Protein AF-A0A3D4DU95-F1 (afdb_monomer_lite)

Structure (mmCIF, N/CA/C/O backbone):
data_AF-A0A3D4DU95-F1
#
_entry.id   AF-A0A3D4DU95-F1
#
loop_
_atom_site.group_PDB
_atom_site.id
_atom_site.type_symbol
_atom_site.label_atom_id
_atom_site.label_alt_id
_atom_site.label_comp_id
_atom_site.label_asym_id
_atom_site.label_entity_id
_atom_site.label_seq_id
_atom_site.pdbx_PDB_ins_code
_atom_site.Cartn_x
_atom_site.Cartn_y
_atom_site.Cartn_z
_atom_site.occupancy
_atom_site.B_iso_or_equiv
_atom_site.auth_seq_id
_atom_site.auth_comp_id
_atom_site.auth_asym_id
_atom_site.auth_atom_id
_atom_site.pdbx_PDB_model_num
ATOM 1 N N . MET A 1 1 ? 14.899 -18.447 -26.364 1.00 59.88 1 MET A N 1
ATOM 2 C CA . MET A 1 1 ? 13.927 -17.644 -25.577 1.00 59.88 1 MET A CA 1
ATOM 3 C C . MET A 1 1 ? 14.588 -16.492 -24.827 1.00 59.88 1 MET A C 1
ATOM 5 O O . MET A 1 1 ? 14.065 -15.396 -24.919 1.00 59.88 1 MET A O 1
ATOM 9 N N . TYR A 1 2 ? 15.722 -16.691 -24.142 1.00 65.94 2 TYR A N 1
ATOM 10 C CA . TYR A 1 2 ? 16.447 -15.607 -23.453 1.00 65.94 2 TYR A CA 1
ATOM 11 C C . TYR A 1 2 ? 16.888 -14.465 -24.389 1.00 65.94 2 TYR A C 1
ATOM 13 O O . TYR A 1 2 ? 16.681 -13.302 -24.069 1.00 65.94 2 TYR A O 1
ATOM 21 N N . GLU A 1 3 ? 17.389 -14.794 -25.582 1.00 67.38 3 GLU A N 1
ATOM 22 C CA . GLU A 1 3 ? 17.851 -13.803 -26.567 1.00 67.38 3 GLU A CA 1
ATOM 23 C C . GLU A 1 3 ? 16.748 -12.837 -27.019 1.00 67.38 3 GLU A C 1
ATOM 25 O O . GLU A 1 3 ? 16.998 -11.651 -27.172 1.00 67.38 3 GLU A O 1
ATOM 30 N N . PHE A 1 4 ? 15.499 -13.296 -27.149 1.00 65.12 4 PHE A N 1
ATOM 31 C CA . PHE A 1 4 ? 14.380 -12.434 -27.549 1.00 65.12 4 PHE A CA 1
ATOM 32 C C . PHE A 1 4 ? 14.125 -11.302 -26.541 1.00 65.12 4 PHE A C 1
ATOM 34 O O . PHE A 1 4 ? 13.773 -10.190 -26.927 1.00 65.12 4 PHE A O 1
ATOM 41 N N . PHE A 1 5 ? 14.339 -11.565 -25.251 1.00 64.25 5 PHE A N 1
ATOM 42 C CA . PHE A 1 5 ? 14.127 -10.586 -24.189 1.00 64.25 5 PHE A CA 1
ATOM 43 C C . PHE A 1 5 ? 15.310 -9.631 -23.985 1.00 64.25 5 PHE A C 1
ATOM 45 O O . PHE A 1 5 ? 15.117 -8.555 -23.426 1.00 64.25 5 PHE A O 1
ATOM 52 N N . THR A 1 6 ? 16.515 -9.995 -24.434 1.00 67.50 6 THR A N 1
ATOM 53 C CA . THR A 1 6 ? 17.740 -9.208 -24.207 1.00 67.50 6 THR A CA 1
ATOM 54 C C . THR A 1 6 ? 18.274 -8.496 -25.445 1.00 67.50 6 THR A C 1
ATOM 56 O O . THR A 1 6 ? 18.998 -7.517 -25.293 1.00 67.50 6 THR A O 1
ATOM 59 N N . THR A 1 7 ? 17.922 -8.936 -26.656 1.00 70.50 7 THR A N 1
ATOM 60 C CA . THR A 1 7 ? 18.449 -8.354 -27.905 1.00 70.50 7 THR A CA 1
ATOM 61 C C . THR A 1 7 ? 17.395 -7.617 -28.728 1.00 70.50 7 THR A C 1
ATOM 63 O O . THR A 1 7 ? 17.737 -6.748 -29.527 1.00 70.50 7 THR A O 1
ATOM 66 N N . THR A 1 8 ? 16.108 -7.926 -28.539 1.00 82.19 8 THR A N 1
ATOM 67 C CA . THR A 1 8 ? 15.016 -7.288 -29.285 1.00 82.19 8 THR A CA 1
ATOM 68 C C . THR A 1 8 ? 14.428 -6.135 -28.474 1.00 82.19 8 THR A C 1
ATOM 70 O O . THR A 1 8 ? 14.001 -6.332 -27.337 1.00 82.19 8 THR A O 1
ATOM 73 N N . ASN A 1 9 ? 14.320 -4.943 -29.075 1.00 81.81 9 ASN A N 1
ATOM 74 C CA . ASN A 1 9 ? 13.771 -3.742 -28.423 1.00 81.81 9 ASN A CA 1
ATOM 75 C C . ASN A 1 9 ? 12.391 -3.988 -27.779 1.00 81.81 9 ASN A C 1
ATOM 77 O O . ASN A 1 9 ? 12.122 -3.500 -26.686 1.00 81.81 9 AS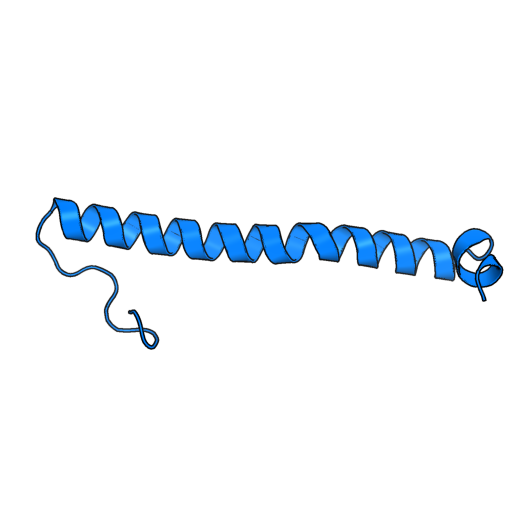N A O 1
ATOM 81 N N . LEU A 1 10 ? 11.534 -4.791 -28.423 1.00 80.62 10 LEU A N 1
ATOM 82 C CA . LEU A 1 10 ? 10.220 -5.172 -27.890 1.00 80.62 10 LEU A CA 1
ATOM 83 C C . LEU A 1 10 ? 10.313 -6.025 -26.615 1.00 80.62 10 LEU A C 1
ATOM 85 O O . LEU A 1 10 ? 9.543 -5.812 -25.680 1.00 80.62 10 LEU A O 1
ATOM 89 N N . GLY A 1 11 ? 11.253 -6.972 -26.561 1.00 82.88 11 GLY A N 1
ATOM 90 C CA . GLY A 1 11 ? 11.458 -7.837 -25.399 1.00 82.88 11 GLY A CA 1
ATOM 91 C C . GLY A 1 11 ? 12.013 -7.076 -24.195 1.00 82.88 11 GLY A C 1
ATOM 92 O O . GLY A 1 11 ? 11.559 -7.295 -23.072 1.00 82.88 11 GLY A O 1
ATOM 93 N N . ILE A 1 12 ? 12.915 -6.122 -24.448 1.00 84.69 12 ILE A N 1
ATOM 94 C CA . ILE A 1 12 ? 13.477 -5.236 -23.421 1.00 84.69 12 ILE A CA 1
ATOM 95 C C . ILE A 1 12 ? 12.375 -4.359 -2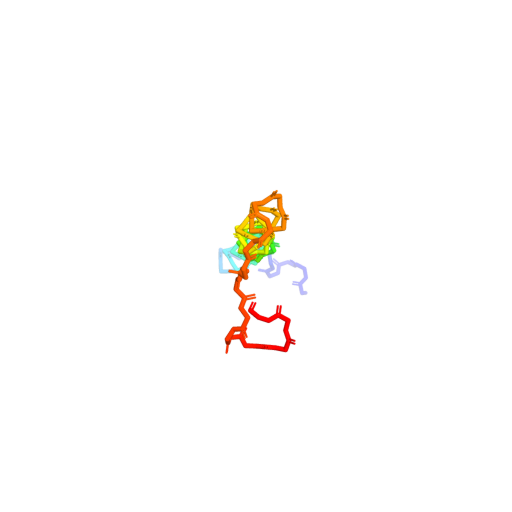2.818 1.00 84.69 12 ILE A C 1
ATOM 97 O O . ILE A 1 12 ? 12.222 -4.331 -21.600 1.00 84.69 12 ILE A O 1
ATOM 101 N N . ILE A 1 13 ? 11.559 -3.702 -23.653 1.00 87.31 13 ILE A N 1
ATOM 102 C CA . ILE A 1 13 ? 10.454 -2.850 -23.182 1.00 87.31 13 ILE A CA 1
ATOM 103 C C . ILE A 1 13 ? 9.485 -3.653 -22.309 1.00 87.31 13 ILE A C 1
ATOM 105 O O . ILE A 1 13 ? 9.129 -3.209 -21.219 1.00 87.31 13 ILE A O 1
ATOM 109 N N . LEU A 1 14 ? 9.092 -4.850 -22.749 1.00 87.25 14 LEU A N 1
ATOM 110 C CA . LEU A 1 14 ? 8.141 -5.680 -22.012 1.00 87.25 14 LEU A CA 1
ATOM 111 C C . LEU A 1 14 ? 8.696 -6.131 -20.651 1.00 87.25 14 LEU A C 1
ATOM 113 O O . LEU A 1 14 ? 7.972 -6.086 -19.653 1.00 87.25 14 LEU A O 1
ATOM 117 N N . LEU A 1 15 ? 9.980 -6.502 -20.580 1.00 87.88 15 LEU A N 1
ATOM 118 C CA . LEU A 1 15 ? 10.634 -6.820 -19.307 1.00 87.88 15 LEU A CA 1
ATOM 119 C C . LEU A 1 15 ? 10.737 -5.603 -18.388 1.00 87.88 15 LEU A C 1
ATOM 121 O O . LEU A 1 15 ? 10.401 -5.707 -17.208 1.00 87.88 15 LEU A O 1
ATOM 125 N N . THR A 1 16 ? 11.170 -4.454 -18.908 1.00 88.38 16 THR A N 1
ATOM 126 C CA . THR A 1 16 ? 11.311 -3.232 -18.110 1.00 88.38 16 THR A CA 1
ATOM 127 C C . THR A 1 16 ? 9.960 -2.771 -17.566 1.00 88.38 16 THR A C 1
ATOM 129 O O . THR A 1 16 ? 9.846 -2.493 -16.373 1.00 88.38 16 THR A O 1
ATOM 132 N N . THR A 1 17 ? 8.904 -2.753 -18.383 1.00 90.94 17 THR A N 1
ATOM 133 C CA . THR A 1 17 ? 7.552 -2.419 -17.909 1.00 90.94 17 THR A CA 1
ATOM 134 C C . THR A 1 17 ? 7.052 -3.426 -16.873 1.00 90.94 17 THR A C 1
ATOM 136 O O . THR A 1 17 ? 6.481 -3.017 -15.861 1.00 90.94 17 THR A O 1
ATOM 139 N N . GLY A 1 18 ? 7.308 -4.723 -17.070 1.00 91.81 18 GLY A N 1
ATOM 140 C CA . GLY A 1 18 ? 6.975 -5.756 -16.088 1.00 91.81 18 GLY A CA 1
ATOM 141 C C . GLY A 1 18 ? 7.654 -5.522 -14.736 1.00 91.81 18 GLY A C 1
ATOM 142 O O . GLY A 1 18 ? 6.993 -5.580 -13.701 1.00 91.81 18 GLY A O 1
ATOM 143 N N . GLN A 1 19 ? 8.944 -5.181 -14.736 1.00 90.31 19 GLN A N 1
ATOM 144 C CA . GLN A 1 19 ? 9.697 -4.856 -13.519 1.00 90.31 19 GLN A CA 1
ATOM 145 C C . GLN A 1 19 ? 9.155 -3.610 -12.808 1.00 90.31 19 GLN A C 1
ATOM 147 O O . GLN A 1 19 ? 9.011 -3.615 -11.586 1.00 90.31 19 GLN A O 1
ATOM 152 N N . VAL A 1 20 ? 8.808 -2.560 -13.560 1.00 94.31 20 VAL A N 1
ATOM 153 C CA . VAL A 1 20 ? 8.216 -1.339 -12.992 1.00 94.31 20 VAL A CA 1
ATOM 154 C C . VAL A 1 20 ? 6.875 -1.647 -12.329 1.00 94.31 20 VAL A C 1
ATOM 156 O O . VAL A 1 20 ? 6.659 -1.271 -11.177 1.00 94.31 20 VAL A O 1
ATOM 159 N N . LEU A 1 21 ? 5.986 -2.369 -13.015 1.00 93.88 21 LEU A N 1
ATOM 160 C CA . LEU A 1 21 ? 4.682 -2.741 -12.460 1.00 93.88 21 LEU A CA 1
ATOM 161 C C . LEU A 1 21 ? 4.813 -3.633 -11.222 1.0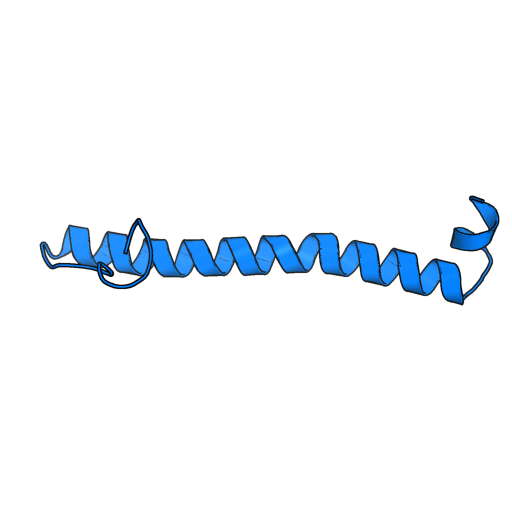0 93.88 21 LEU A C 1
ATOM 163 O O . LEU A 1 21 ? 4.047 -3.463 -10.274 1.00 93.88 21 LEU A O 1
ATOM 167 N N . LEU A 1 22 ? 5.808 -4.522 -11.194 1.00 94.94 22 LEU A N 1
ATOM 168 C CA . LEU A 1 22 ? 6.074 -5.393 -10.050 1.00 94.94 22 LEU A CA 1
ATOM 169 C C . LEU A 1 22 ? 6.388 -4.597 -8.777 1.00 94.94 22 LEU A C 1
ATOM 171 O O . LEU A 1 22 ? 6.031 -5.044 -7.696 1.00 94.94 22 LEU A O 1
ATOM 175 N N . ILE A 1 23 ? 6.991 -3.411 -8.889 1.00 94.75 23 ILE A N 1
ATOM 176 C CA . ILE A 1 23 ? 7.263 -2.533 -7.741 1.00 94.75 23 ILE A CA 1
ATOM 177 C C . ILE A 1 23 ? 6.078 -1.601 -7.462 1.00 94.75 23 ILE A C 1
ATOM 179 O O . ILE A 1 23 ? 5.658 -1.446 -6.315 1.00 94.75 23 ILE A O 1
ATOM 183 N N . VAL A 1 24 ? 5.519 -0.979 -8.503 1.00 96.25 24 VAL A N 1
ATOM 184 C CA . VAL A 1 24 ? 4.477 0.050 -8.359 1.00 96.25 24 VAL A CA 1
ATOM 185 C C . VAL A 1 24 ? 3.179 -0.528 -7.799 1.00 96.25 24 VAL A C 1
ATOM 187 O O . VAL A 1 24 ? 2.571 0.079 -6.920 1.00 96.25 24 VAL A O 1
ATOM 190 N N . VAL A 1 25 ? 2.750 -1.702 -8.265 1.00 96.19 25 VAL A N 1
ATOM 191 C CA . VAL A 1 25 ? 1.488 -2.314 -7.822 1.00 96.19 25 VAL A CA 1
ATOM 192 C C . VAL A 1 25 ? 1.480 -2.603 -6.315 1.00 96.19 25 VAL A C 1
ATOM 194 O O . VAL A 1 25 ? 0.594 -2.080 -5.634 1.00 96.19 25 VAL A O 1
ATOM 197 N N . PRO A 1 26 ? 2.430 -3.366 -5.737 1.00 95.81 26 PRO A N 1
ATOM 198 C CA . PRO A 1 26 ? 2.428 -3.612 -4.298 1.00 95.81 26 PRO A CA 1
ATOM 199 C C . PRO A 1 26 ? 2.646 -2.333 -3.489 1.00 95.81 26 PRO A C 1
ATOM 201 O O . PRO A 1 26 ? 2.085 -2.224 -2.402 1.00 95.81 26 PRO A O 1
ATOM 204 N N . LEU A 1 27 ? 3.383 -1.346 -4.012 1.00 96.19 27 LEU A N 1
ATOM 205 C CA . LEU A 1 27 ? 3.537 -0.046 -3.356 1.00 96.19 27 LEU A CA 1
ATOM 206 C C . LEU A 1 27 ? 2.190 0.678 -3.208 1.00 96.19 27 LEU A C 1
ATOM 208 O O . LEU A 1 27 ? 1.860 1.146 -2.119 1.00 96.19 27 LEU A O 1
ATOM 212 N N . LEU A 1 28 ? 1.396 0.745 -4.279 1.00 96.19 28 LEU A N 1
ATOM 213 C CA . LEU A 1 28 ? 0.075 1.380 -4.248 1.00 96.19 28 LEU A CA 1
ATOM 214 C C . LEU A 1 28 ? -0.903 0.616 -3.351 1.00 96.19 28 LEU A C 1
ATOM 216 O O . LEU A 1 28 ? -1.668 1.234 -2.611 1.00 96.19 28 LEU A O 1
ATOM 220 N N . VAL A 1 29 ? -0.849 -0.717 -3.373 1.00 95.25 29 VAL A N 1
ATOM 221 C CA . VAL A 1 29 ? -1.660 -1.559 -2.485 1.00 95.25 29 VAL A CA 1
ATOM 222 C C . VAL A 1 29 ? -1.280 -1.319 -1.022 1.00 95.25 29 VAL A C 1
ATOM 224 O O . VAL A 1 29 ? -2.157 -1.071 -0.195 1.00 95.25 29 VAL A O 1
ATOM 227 N N . ALA A 1 30 ? 0.014 -1.319 -0.696 1.00 95.75 30 ALA A N 1
ATOM 228 C CA . ALA A 1 30 ? 0.496 -1.038 0.653 1.00 95.75 30 ALA A CA 1
ATOM 229 C C . ALA A 1 30 ? 0.063 0.357 1.126 1.00 95.75 30 ALA A C 1
ATOM 231 O O . ALA A 1 30 ? -0.447 0.499 2.236 1.00 95.75 30 ALA A O 1
ATOM 232 N N . LEU A 1 31 ? 0.185 1.373 0.268 1.00 96.25 31 LEU A N 1
ATOM 233 C CA . LEU A 1 31 ? -0.261 2.733 0.565 1.00 96.25 31 LEU A CA 1
ATOM 234 C C . LEU A 1 31 ? -1.772 2.794 0.831 1.00 96.25 31 LEU A C 1
ATOM 236 O O . LEU A 1 31 ? -2.195 3.423 1.802 1.00 96.25 31 LEU A O 1
ATOM 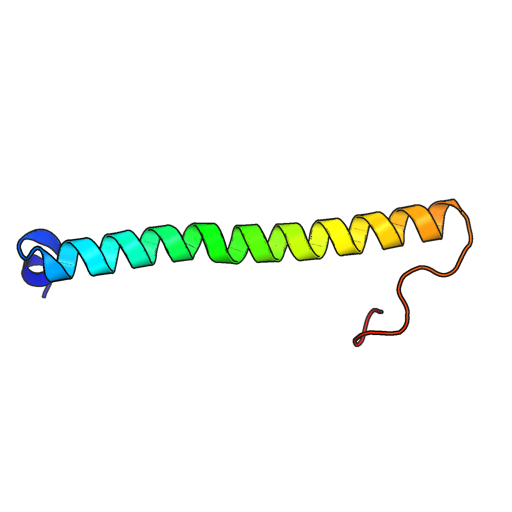240 N N . ALA A 1 32 ? -2.586 2.103 0.028 1.00 92.56 32 ALA A N 1
ATOM 241 C CA . ALA A 1 32 ? -4.030 2.033 0.237 1.00 92.56 32 ALA A CA 1
ATOM 242 C C . ALA A 1 32 ? -4.384 1.432 1.611 1.00 92.56 32 ALA A C 1
ATOM 244 O O . ALA A 1 32 ? -5.238 1.973 2.320 1.00 92.56 32 ALA A O 1
ATOM 245 N N . PHE A 1 33 ? -3.693 0.364 2.025 1.00 91.44 33 PHE A N 1
ATOM 246 C CA . PHE A 1 33 ? -3.896 -0.247 3.341 1.00 91.44 33 PHE A CA 1
ATOM 247 C C . PHE A 1 33 ? -3.377 0.616 4.495 1.00 91.44 33 PHE A C 1
ATOM 249 O O . PHE A 1 33 ? -4.023 0.667 5.542 1.00 91.44 33 PHE A O 1
ATOM 256 N N . ILE A 1 34 ? -2.273 1.344 4.314 1.00 94.31 34 ILE A N 1
ATOM 257 C CA . ILE A 1 34 ? -1.759 2.277 5.329 1.00 94.31 34 ILE A CA 1
ATOM 258 C C . ILE A 1 34 ? -2.763 3.409 5.576 1.00 94.31 34 ILE A C 1
ATOM 260 O O . ILE A 1 34 ? -3.081 3.701 6.727 1.00 94.31 34 ILE A O 1
ATOM 264 N N . LEU A 1 35 ? -3.327 4.007 4.523 1.00 91.69 35 LEU A N 1
ATOM 265 C CA . LEU A 1 35 ? -4.339 5.067 4.659 1.00 91.69 35 LEU A CA 1
ATOM 266 C C . LEU A 1 35 ? -5.650 4.561 5.276 1.00 91.69 35 LEU A C 1
ATOM 268 O O . LEU A 1 35 ? -6.372 5.300 5.954 1.00 91.69 35 LEU A O 1
ATOM 272 N N . TRP A 1 36 ? -5.997 3.300 5.025 1.00 90.62 36 TRP A N 1
ATOM 273 C CA . TRP A 1 36 ? -7.106 2.654 5.713 1.00 90.62 36 TRP A CA 1
ATOM 274 C C . TRP A 1 36 ? -6.813 2.479 7.211 1.00 90.62 36 TRP A C 1
ATOM 276 O O . TRP A 1 36 ? -7.647 2.847 8.044 1.00 90.62 36 TRP A O 1
ATOM 286 N N . ALA A 1 37 ? -5.619 1.988 7.550 1.00 89.56 37 ALA A N 1
ATOM 287 C CA . ALA A 1 37 ? -5.199 1.750 8.925 1.00 89.56 37 ALA A CA 1
ATOM 288 C C . ALA A 1 37 ? -5.102 3.048 9.735 1.00 89.56 37 ALA A C 1
ATOM 290 O O . ALA A 1 37 ? -5.614 3.088 10.850 1.00 89.56 37 ALA A O 1
ATOM 291 N N . ASP A 1 38 ? -4.538 4.117 9.168 1.00 92.69 38 ASP A N 1
ATOM 292 C CA . ASP A 1 38 ? -4.447 5.434 9.810 1.00 92.69 38 A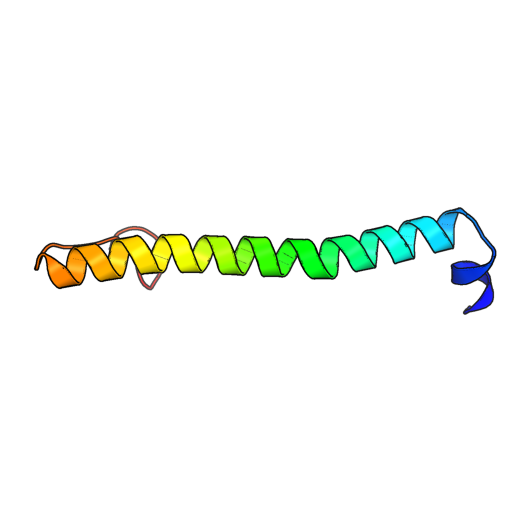SP A CA 1
ATOM 293 C C . ASP A 1 38 ? -5.825 5.890 10.324 1.00 92.69 38 ASP A C 1
ATOM 295 O O . ASP A 1 38 ? -6.028 6.072 11.527 1.00 92.69 38 ASP A O 1
ATOM 299 N N . ARG A 1 39 ? -6.838 5.917 9.446 1.00 89.50 39 ARG A N 1
ATOM 300 C CA . ARG A 1 39 ? -8.214 6.295 9.817 1.00 89.50 39 ARG A CA 1
ATOM 301 C C . ARG A 1 39 ? -8.808 5.403 10.908 1.00 89.50 39 ARG A C 1
ATOM 303 O O . ARG A 1 39 ? -9.570 5.889 11.748 1.00 89.50 39 ARG A O 1
ATOM 310 N N . LYS A 1 40 ? -8.487 4.106 10.903 1.00 87.06 40 LYS A N 1
ATOM 311 C CA . LYS A 1 40 ? -8.969 3.149 11.909 1.00 87.06 40 LYS A CA 1
ATOM 312 C C . LYS A 1 40 ? -8.312 3.388 13.271 1.00 87.06 40 LYS A C 1
ATOM 314 O O . LYS A 1 40 ? -9.012 3.388 14.283 1.00 87.06 40 LYS A O 1
ATOM 319 N N . VAL A 1 41 ? -7.005 3.646 13.290 1.00 90.38 41 VAL A N 1
ATOM 320 C CA . VAL A 1 41 ? -6.233 3.936 14.506 1.00 90.38 41 VAL A CA 1
ATOM 321 C C . VAL A 1 41 ? -6.730 5.225 15.155 1.00 90.38 41 VAL A C 1
ATOM 323 O O . VAL A 1 41 ? -7.060 5.218 16.338 1.00 90.38 41 VAL A O 1
ATOM 326 N N . TRP A 1 42 ? -6.896 6.307 14.389 1.00 90.06 42 TRP A N 1
ATOM 327 C CA . TRP A 1 42 ? -7.408 7.574 14.929 1.00 90.06 42 TRP A CA 1
ATOM 328 C C . TRP A 1 42 ? -8.826 7.462 15.486 1.00 90.06 42 TRP A C 1
ATOM 330 O O . TRP A 1 42 ? -9.146 8.072 16.508 1.00 90.06 42 TRP A O 1
ATOM 340 N N . ALA A 1 43 ? -9.685 6.675 14.838 1.00 89.12 43 ALA A N 1
ATOM 341 C CA . ALA A 1 43 ? -11.026 6.421 15.345 1.00 89.12 43 ALA A CA 1
ATOM 342 C C . ALA A 1 43 ? -11.002 5.639 16.669 1.00 89.12 43 ALA A C 1
ATOM 344 O O . ALA A 1 43 ? -11.732 5.997 17.595 1.00 89.12 43 ALA A O 1
ATOM 345 N N . ALA A 1 44 ? -10.121 4.638 16.781 1.00 88.62 44 ALA A N 1
ATOM 346 C CA . ALA A 1 44 ? -9.926 3.871 18.009 1.00 88.62 44 ALA A CA 1
ATOM 347 C C . ALA A 1 44 ? -9.393 4.744 19.159 1.00 88.62 44 ALA A C 1
ATOM 349 O O . ALA A 1 44 ? -9.923 4.670 20.266 1.00 88.62 44 ALA A O 1
ATOM 350 N N . VAL A 1 45 ? -8.419 5.622 18.889 1.00 93.69 45 VAL A N 1
ATOM 351 C CA . VAL A 1 45 ? -7.877 6.576 19.879 1.00 93.69 45 VAL A CA 1
ATOM 352 C C . VAL A 1 45 ? -8.964 7.510 20.417 1.00 93.69 45 VAL A C 1
ATOM 354 O O . VAL A 1 45 ? -8.993 7.811 21.605 1.00 93.69 45 VAL A O 1
ATOM 357 N N . GLN A 1 46 ? -9.876 7.960 19.555 1.00 92.50 46 GLN A N 1
ATOM 358 C CA . GLN A 1 46 ? -10.938 8.906 19.912 1.00 92.50 46 GLN A CA 1
ATOM 359 C C . GLN A 1 46 ? -12.230 8.230 20.402 1.00 92.50 46 GLN A C 1
ATOM 361 O O . GLN A 1 46 ? -13.235 8.918 20.571 1.00 92.50 46 GLN A O 1
ATOM 366 N N . LEU A 1 47 ? -12.237 6.903 20.595 1.00 89.81 47 LEU A N 1
ATOM 367 C CA . LEU A 1 47 ? -13.424 6.121 20.975 1.00 89.81 47 LEU A CA 1
ATOM 368 C C . LEU A 1 47 ? -14.653 6.392 20.081 1.00 89.81 47 LEU A C 1
ATOM 370 O O . LEU A 1 47 ? -15.798 6.331 20.533 1.00 89.81 47 LEU A O 1
ATOM 374 N N . ARG A 1 48 ? -14.429 6.670 18.790 1.00 91.88 48 ARG A N 1
ATOM 375 C CA . ARG A 1 48 ? -15.491 6.836 17.786 1.00 91.88 48 ARG A CA 1
ATOM 376 C C . ARG A 1 48 ? -15.439 5.717 16.755 1.00 91.88 48 ARG A C 1
ATOM 378 O O . ARG A 1 48 ? -14.425 5.048 16.578 1.00 91.88 48 ARG A O 1
ATOM 385 N N . LYS A 1 49 ? -16.540 5.509 16.034 1.00 80.88 49 LYS A N 1
ATOM 386 C CA . LYS A 1 49 ? -16.566 4.519 14.952 1.00 80.88 49 LYS A CA 1
ATOM 387 C C . LYS A 1 49 ? -15.739 5.019 13.766 1.00 80.88 49 LYS A C 1
ATOM 389 O O . LYS A 1 49 ? -16.001 6.094 13.233 1.00 80.88 49 LYS A O 1
ATOM 394 N N . GLY A 1 50 ? -14.735 4.230 13.387 1.00 83.38 50 GLY A N 1
ATOM 395 C CA . GLY A 1 50 ? -13.965 4.413 12.158 1.00 83.38 50 GLY A CA 1
ATOM 396 C C . GLY A 1 50 ? -14.700 3.846 10.939 1.00 83.38 50 GLY A C 1
ATOM 397 O O . GLY A 1 50 ? -15.894 3.552 11.029 1.00 83.38 50 GLY A O 1
ATOM 398 N N . PRO A 1 51 ? -14.001 3.651 9.808 1.00 83.19 51 PRO A N 1
ATOM 399 C CA . PRO A 1 51 ? -14.568 2.985 8.635 1.00 83.19 51 PRO A CA 1
ATOM 400 C C . PRO A 1 51 ? -15.179 1.622 9.025 1.00 83.19 51 PRO A C 1
ATOM 402 O O . PRO A 1 51 ? -14.494 0.778 9.618 1.00 83.19 51 PRO A O 1
ATOM 405 N N . ASN A 1 52 ? -16.489 1.464 8.792 1.00 83.88 52 ASN A N 1
ATOM 406 C CA . ASN A 1 52 ? -17.298 0.296 9.186 1.00 83.88 52 ASN A CA 1
ATOM 407 C C . ASN A 1 52 ? -18.405 -0.041 8.166 1.00 83.88 52 ASN A C 1
ATOM 409 O O . ASN A 1 52 ? -19.355 -0.745 8.496 1.00 83.88 52 ASN A O 1
ATOM 413 N N . VAL A 1 53 ? -18.354 0.534 6.962 1.00 80.88 53 VAL A N 1
ATOM 414 C CA . VAL A 1 53 ? -19.462 0.439 5.990 1.00 80.88 53 VAL A CA 1
ATOM 415 C C . VAL A 1 53 ? -19.026 -0.253 4.702 1.00 80.88 53 VAL A C 1
ATOM 417 O O . VAL A 1 53 ? -19.866 -0.847 4.033 1.00 80.88 53 VAL A O 1
ATOM 420 N N . VAL A 1 54 ? -17.739 -0.225 4.343 1.00 80.38 54 VAL A N 1
ATOM 421 C CA . VAL A 1 54 ? -17.288 -0.708 3.035 1.00 80.38 54 VAL A CA 1
ATOM 422 C C . VAL A 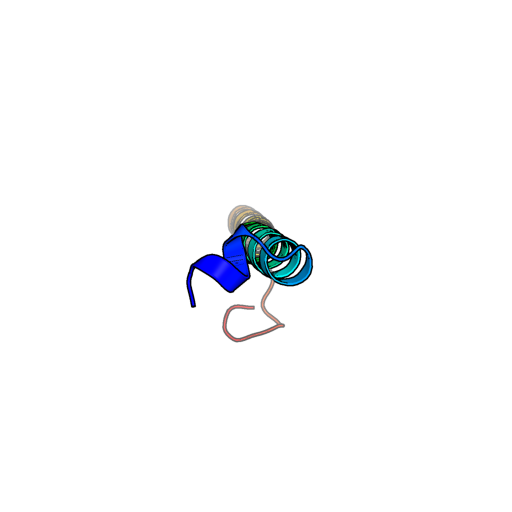1 54 ? -16.360 -1.914 3.203 1.00 80.38 54 VAL A C 1
ATOM 424 O O . VAL A 1 54 ? -15.225 -1.792 3.640 1.00 80.38 54 VAL A O 1
ATOM 427 N N . GLY A 1 55 ? -16.829 -3.099 2.798 1.00 82.56 55 GLY A N 1
ATOM 428 C CA . GLY A 1 55 ? -16.059 -4.350 2.851 1.00 82.56 55 GLY A CA 1
ATOM 429 C C . GLY A 1 55 ? -16.169 -5.104 4.183 1.00 82.56 55 GLY A C 1
ATOM 430 O O . GLY A 1 55 ? -16.824 -4.659 5.120 1.00 82.56 55 GLY A O 1
ATOM 431 N N . ALA A 1 56 ? -15.528 -6.275 4.270 1.00 77.69 56 ALA A N 1
ATOM 432 C CA . ALA A 1 56 ? -15.653 -7.177 5.425 1.00 77.69 56 ALA A CA 1
ATOM 433 C C . ALA A 1 56 ? -15.073 -6.602 6.734 1.00 77.69 56 ALA A C 1
ATOM 435 O O . ALA A 1 56 ? -15.534 -6.954 7.815 1.00 77.69 56 ALA A O 1
ATOM 436 N N . PHE A 1 57 ? -14.084 -5.706 6.638 1.00 73.44 57 PHE A N 1
ATOM 437 C CA . PHE A 1 57 ? -13.431 -5.070 7.789 1.00 73.44 57 PHE A CA 1
ATOM 438 C C . PHE A 1 57 ? -13.671 -3.555 7.879 1.00 73.44 57 PHE A C 1
ATOM 440 O O . PHE A 1 57 ? -13.083 -2.908 8.752 1.00 73.44 57 PHE A O 1
ATOM 447 N N . GLY A 1 58 ? -14.587 -3.017 7.063 1.00 62.31 58 GLY A N 1
ATOM 448 C CA . GLY A 1 58 ? -15.080 -1.640 7.143 1.00 62.31 58 GLY A CA 1
ATOM 449 C C . GLY A 1 58 ? -14.386 -0.619 6.265 1.00 62.31 58 GLY A C 1
ATOM 450 O O . GLY A 1 58 ? -13.140 -0.630 6.212 1.00 62.31 58 GLY A O 1
#

Radius of gyration: 20.15 Å; chains: 1; bounding box: 38×26×50 Å

pLDDT: mean 85.8, std 9.77, range [59.88, 96.25]

Foldseek 3Di:
DVCCLVPPPVNVVVVVVVVVCVVVVVVVVVVVVVVQVVQCVVCVVVVHDGDDDDDPRD

Sequence (58 aa):
MYEFFTTTNLGIILLTTGQVLLIVVPLLVALAFILWADRKVWAAVQLRKGPNVVGAFG

Secondary structure (DSSP, 8-state):
-HHHHHHSHHHHHHHHHHHHHHHHHHHHHHHHHHHHHHHHHHHHHTTS--S-SSSTT-